Protein AF-A0A2U2BNL2-F1 (afdb_monomer)

Solvent-accessible surface area (backbone atoms only — not comparable to full-atom values): 6202 Å² total; per-residue (Å²): 134,94,71,99,66,96,62,100,62,65,66,68,60,55,50,48,68,34,47,76,76,61,66,66,67,75,82,74,76,85,76,78,82,80,80,70,86,76,77,83,82,82,80,52,93,46,81,90,68,43,73,50,72,49,77,49,78,48,71,48,97,86,71,50,75,48,76,45,81,46,78,44,54,52,53,77,56,78,73,89,70,89,84,77,71,84,128

pLDDT: mean 77.87, std 14.33, range [39.88, 95.38]

Organism: Alcaligenes faecalis (NCBI:txid511)

Nearest PDB structures (foldseek):
  8a5p-assembly1_X  TM=4.298E-01  e=2.830E+00  Thermochaetoides thermophila
  9c3c-assembly1_d  TM=2.986E-01  e=2.830E+00  Oryctolagus cuniculus
  7o1q-assembly1_A  TM=5.020E-01  e=8.405E+00  Staphylococcus aureus
  8yt8-assembly1_D  TM=2.617E-01  e=6.102E+00  Mus musculus
  2baf-assembly1_A  TM=2.409E-01  e=8.405E+00  Bos taurus

Mean predicted aligned error: 14.81 Å

Foldseek 3Di:
DPDPDDDPDDVVVVVCVCPVVPVPDDDDDPDDDDDDDDDDDDQDPDWPPDKDWDWDWDADPVRDIDIDIDIDTSNPPPDPPPPPDDD

Structure (mmCIF, N/CA/C/O backbone):
data_AF-A0A2U2BNL2-F1
#
_entry.id   AF-A0A2U2BNL2-F1
#
loop_
_atom_site.group_PDB
_atom_site.id
_atom_site.type_symbol
_atom_site.label_atom_id
_atom_site.label_alt_id
_atom_site.label_comp_id
_atom_site.label_asym_id
_atom_site.label_entity_id
_atom_site.label_seq_id
_atom_site.pdbx_PDB_ins_code
_atom_site.Cartn_x
_atom_site.Cartn_y
_atom_site.Cartn_z
_atom_site.occupancy
_atom_site.B_iso_or_equiv
_atom_site.auth_seq_id
_atom_site.auth_comp_id
_atom_site.auth_asym_id
_atom_site.auth_atom_id
_atom_site.pdbx_PDB_model_num
ATOM 1 N N . MET A 1 1 ? -9.909 15.493 26.857 1.00 48.75 1 MET A N 1
ATOM 2 C CA . MET A 1 1 ? -11.111 14.698 26.528 1.00 48.75 1 MET A CA 1
ATOM 3 C C . MET A 1 1 ? -12.153 15.631 25.929 1.00 48.75 1 MET A C 1
ATOM 5 O O . MET A 1 1 ? -12.675 16.465 26.650 1.00 48.75 1 MET A O 1
ATOM 9 N N . ARG A 1 2 ? -12.392 15.571 24.612 1.00 52.94 2 ARG A N 1
ATOM 10 C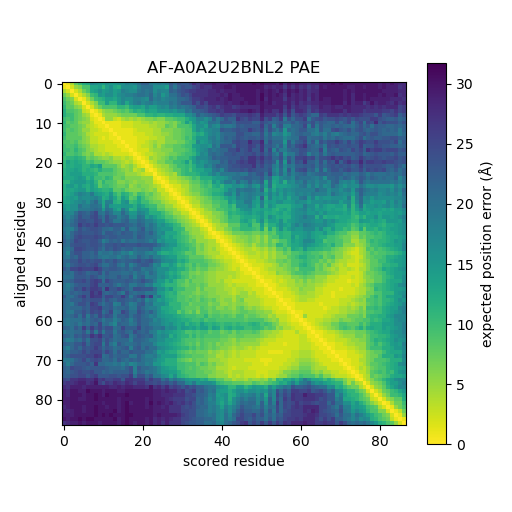 CA . ARG A 1 2 ? -13.483 16.315 23.961 1.00 52.94 2 ARG A CA 1
ATOM 11 C C . ARG A 1 2 ? -14.633 15.341 23.743 1.00 52.94 2 ARG A C 1
ATOM 13 O O . ARG A 1 2 ? -14.701 14.697 22.707 1.00 52.94 2 ARG A O 1
ATOM 20 N N . ASN A 1 3 ? -15.462 15.171 24.765 1.00 52.00 3 ASN A N 1
ATOM 21 C CA . ASN A 1 3 ? -16.733 14.476 24.626 1.00 52.00 3 ASN A CA 1
ATOM 22 C C . ASN A 1 3 ? -17.763 15.226 25.475 1.00 52.00 3 ASN A C 1
ATOM 24 O O . ASN A 1 3 ? -17.695 15.228 26.702 1.00 52.00 3 ASN A O 1
ATOM 28 N N . VAL A 1 4 ? -18.641 15.958 24.791 1.00 56.88 4 VAL A N 1
ATOM 29 C CA . VAL A 1 4 ? -19.658 16.853 25.358 1.00 56.88 4 VAL A CA 1
ATOM 30 C C . VAL A 1 4 ? -20.921 16.030 25.601 1.00 56.88 4 VAL A C 1
ATOM 32 O O . VAL A 1 4 ? -21.918 16.167 24.900 1.00 56.88 4 VAL A O 1
ATOM 35 N N . ARG A 1 5 ? -20.858 15.088 26.545 1.00 61.28 5 ARG A N 1
ATOM 36 C CA . ARG A 1 5 ? -22.044 14.386 27.053 1.00 61.28 5 ARG A CA 1
ATOM 37 C C . ARG A 1 5 ? -21.944 14.286 28.571 1.00 61.28 5 ARG A C 1
ATOM 39 O O . ARG A 1 5 ? -21.018 13.680 29.103 1.00 61.28 5 ARG A O 1
ATOM 46 N N . SER A 1 6 ? -22.882 14.949 29.245 1.00 59.53 6 SER A N 1
ATOM 47 C CA . SER A 1 6 ? -23.054 14.937 30.697 1.00 59.53 6 SER A CA 1
ATOM 48 C C . SER A 1 6 ? -23.565 13.563 31.126 1.00 59.53 6 SER A C 1
ATOM 50 O O . SER A 1 6 ? -24.752 13.263 31.027 1.00 59.53 6 SER A O 1
ATOM 52 N N . PHE A 1 7 ? -22.653 12.695 31.544 1.00 65.44 7 PHE A N 1
ATOM 53 C CA . PHE A 1 7 ? -22.996 11.434 32.185 1.00 65.44 7 PHE A CA 1
ATOM 54 C C . PHE A 1 7 ? -22.964 11.647 33.705 1.00 65.44 7 PHE A C 1
ATOM 56 O O . PHE A 1 7 ? -22.010 12.230 34.211 1.00 65.44 7 PHE A O 1
ATOM 63 N N . GLY A 1 8 ? -23.957 11.139 34.449 1.00 74.81 8 GLY A N 1
ATOM 64 C CA . GLY A 1 8 ? -24.032 11.237 35.924 1.00 74.81 8 GLY A CA 1
ATOM 65 C C . GLY A 1 8 ? -22.950 10.459 36.693 1.00 74.81 8 GLY A C 1
ATOM 66 O O . GLY A 1 8 ? -23.045 10.265 37.900 1.00 74.81 8 GLY A O 1
ATOM 67 N N . TRP A 1 9 ? -21.921 9.984 35.995 1.00 73.00 9 TRP A N 1
ATOM 68 C CA . TRP A 1 9 ? -20.842 9.170 36.530 1.00 73.00 9 TRP A CA 1
ATOM 69 C C . TRP A 1 9 ? -19.622 10.049 36.823 1.00 73.00 9 TRP A C 1
ATOM 71 O O . TRP A 1 9 ? -19.283 10.954 36.061 1.00 73.00 9 TRP A O 1
ATOM 81 N N . ASN A 1 10 ? -18.907 9.761 37.913 1.00 82.75 10 ASN A N 1
ATOM 82 C CA . ASN A 1 10 ? -17.700 10.502 38.271 1.00 82.75 10 ASN A CA 1
ATOM 83 C C . ASN A 1 10 ? -16.555 10.211 37.279 1.00 82.75 10 ASN A C 1
ATOM 85 O O . ASN A 1 10 ? -15.932 9.147 37.316 1.00 82.75 10 ASN A O 1
ATOM 89 N N . HIS A 1 11 ? -16.230 11.192 36.437 1.00 77.81 11 HIS A N 1
ATOM 90 C CA . HIS A 1 11 ? -15.159 11.116 35.439 1.00 77.81 11 HIS A CA 1
ATOM 91 C C . HIS A 1 11 ? -13.770 10.799 36.032 1.00 77.81 11 HIS A C 1
ATOM 93 O O . HIS A 1 11 ? -12.940 10.205 35.345 1.00 77.81 11 HIS A O 1
ATOM 99 N N . LYS A 1 12 ? -13.509 11.122 37.311 1.00 83.12 12 LYS A N 1
ATOM 100 C CA . LYS A 1 12 ? -12.245 10.774 37.990 1.00 83.12 12 LYS A CA 1
ATOM 101 C C . LYS A 1 12 ? -12.124 9.274 38.259 1.00 83.12 12 LYS A C 1
ATOM 103 O O . LYS A 1 12 ? -11.029 8.727 38.157 1.00 83.12 12 LYS A O 1
ATOM 108 N N . ARG A 1 13 ? -13.236 8.604 38.589 1.00 84.12 13 ARG A N 1
ATOM 109 C CA . ARG A 1 13 ? -13.271 7.146 38.800 1.00 84.12 13 ARG A CA 1
ATOM 110 C C . ARG A 1 13 ? -12.986 6.416 37.492 1.00 84.12 13 ARG A C 1
ATOM 112 O O . ARG A 1 13 ? -12.178 5.499 37.473 1.00 84.12 13 ARG A O 1
ATOM 119 N N . LEU A 1 14 ? -13.596 6.884 36.403 1.00 82.44 14 LEU A N 1
ATOM 120 C CA . LEU A 1 14 ? -13.360 6.352 35.066 1.00 82.44 14 LEU A CA 1
ATOM 121 C C . LEU A 1 14 ? -11.882 6.498 34.660 1.00 82.44 14 LEU A C 1
ATOM 123 O O . LEU A 1 14 ? -11.283 5.532 34.209 1.00 82.44 14 LEU A O 1
ATOM 127 N N . TYR A 1 15 ? -11.273 7.669 34.888 1.00 81.69 15 TYR A N 1
ATOM 128 C CA . TYR A 1 15 ? -9.849 7.895 34.610 1.00 81.69 15 TYR A CA 1
ATOM 129 C C . TYR A 1 15 ? -8.929 6.913 35.356 1.00 81.69 15 TYR A C 1
ATOM 131 O O . TYR A 1 15 ? -8.028 6.354 34.742 1.00 81.69 15 TYR A O 1
ATOM 139 N N . ARG A 1 16 ? -9.181 6.647 36.648 1.00 82.56 16 ARG A N 1
ATOM 140 C CA . ARG A 1 16 ? -8.390 5.680 37.436 1.00 82.56 16 ARG A CA 1
ATOM 141 C C . ARG A 1 16 ? -8.468 4.261 36.868 1.00 82.56 16 ARG A C 1
ATOM 143 O O . ARG A 1 16 ? -7.428 3.647 36.679 1.00 82.56 16 ARG A O 1
ATOM 150 N N . ILE A 1 17 ? -9.667 3.809 36.490 1.00 85.06 17 ILE A N 1
ATOM 151 C CA . ILE A 1 17 ? -9.887 2.489 35.871 1.00 85.06 17 ILE A CA 1
ATOM 152 C C . ILE A 1 17 ? -9.132 2.351 34.539 1.00 85.06 17 ILE A C 1
ATOM 154 O O . ILE A 1 17 ? -8.670 1.265 34.215 1.00 85.06 17 ILE A O 1
ATOM 158 N N . TYR A 1 18 ? -8.985 3.432 33.764 1.00 79.88 18 TYR A N 1
ATOM 159 C CA . TYR A 1 18 ? -8.197 3.407 32.526 1.00 79.88 18 TYR A CA 1
ATOM 160 C C . TYR A 1 18 ? -6.681 3.510 32.760 1.00 79.88 18 TYR A C 1
ATOM 162 O O . TYR A 1 18 ? -5.921 3.055 31.909 1.00 79.88 18 TYR A O 1
ATOM 170 N N . CYS A 1 19 ? -6.233 4.104 33.870 1.00 79.69 19 CYS A N 1
ATOM 171 C CA . CYS A 1 19 ? -4.810 4.274 34.183 1.00 79.69 19 CYS A CA 1
ATOM 172 C C . CYS A 1 19 ? -4.183 3.083 34.913 1.00 79.69 19 CYS A C 1
ATOM 174 O O . CYS A 1 19 ? -3.025 2.783 34.652 1.00 79.69 19 CYS A O 1
ATOM 176 N N . GLU A 1 20 ? -4.918 2.415 35.807 1.00 76.31 20 GLU A N 1
ATOM 177 C CA . GLU A 1 20 ? -4.435 1.234 36.545 1.00 76.31 20 GLU A CA 1
ATOM 178 C C . GLU A 1 20 ? -3.898 0.112 35.627 1.00 76.31 20 GLU A C 1
ATOM 180 O O . GLU A 1 20 ? -2.825 -0.410 35.915 1.00 76.31 20 GLU A O 1
ATOM 185 N N . PRO A 1 21 ? -4.560 -0.231 34.504 1.00 82.00 21 PRO A N 1
ATOM 186 C CA . PRO A 1 21 ? -4.057 -1.202 33.529 1.00 82.00 21 PRO A CA 1
ATOM 187 C C . PRO A 1 21 ? -3.247 -0.575 32.373 1.00 82.00 21 PRO A C 1
ATOM 189 O O . PRO A 1 21 ? -3.115 -1.205 31.327 1.00 82.00 21 PRO A O 1
ATOM 192 N N . GLU A 1 22 ? -2.774 0.674 32.496 1.00 76.25 22 GLU A N 1
ATOM 193 C CA . GLU A 1 22 ? -2.055 1.421 31.437 1.00 76.25 22 GLU A CA 1
ATOM 194 C C . GLU A 1 22 ? -2.815 1.551 30.093 1.00 76.25 22 GLU A C 1
ATOM 196 O O . GLU A 1 22 ? -2.245 1.845 29.039 1.00 76.25 22 GLU A O 1
ATOM 201 N N . LEU A 1 23 ? -4.144 1.398 30.114 1.00 73.75 23 LEU A N 1
ATOM 202 C CA . LEU A 1 23 ? -5.011 1.510 28.932 1.00 73.75 23 LEU A CA 1
ATOM 203 C C . LEU A 1 23 ? -5.206 2.960 28.460 1.00 73.75 23 LEU A C 1
ATOM 205 O O . LEU A 1 23 ? -5.839 3.215 27.433 1.00 73.75 23 LEU A O 1
ATOM 209 N N . ASN A 1 24 ? -4.632 3.934 29.162 1.00 75.50 24 ASN A N 1
ATOM 210 C CA . ASN A 1 24 ? -4.559 5.342 28.779 1.00 75.50 24 ASN A CA 1
ATOM 211 C C . ASN A 1 24 ? -3.495 5.605 27.696 1.00 75.50 24 ASN A C 1
ATOM 213 O O . ASN A 1 24 ? -2.736 6.579 27.767 1.00 75.50 24 ASN A O 1
ATOM 217 N N . LEU A 1 25 ? -3.454 4.750 26.672 1.00 78.25 25 LEU A N 1
ATOM 218 C CA . LEU A 1 25 ? -2.512 4.862 25.569 1.00 78.25 25 LEU A CA 1
ATOM 219 C C . LEU A 1 25 ? -2.709 6.194 24.841 1.00 78.25 25 LEU A C 1
ATOM 221 O O . LEU A 1 25 ? -3.785 6.527 24.337 1.00 78.25 25 LEU A O 1
ATOM 225 N N . ARG A 1 26 ? -1.634 6.977 24.759 1.00 80.00 26 ARG A N 1
ATOM 226 C CA . ARG A 1 26 ? -1.634 8.210 23.979 1.00 80.00 26 ARG A CA 1
ATOM 227 C C . ARG A 1 26 ? -1.647 7.847 22.498 1.00 80.00 26 ARG A C 1
ATOM 229 O O . ARG A 1 26 ? -0.720 7.204 22.011 1.00 80.00 26 ARG A O 1
ATOM 236 N N . ILE A 1 27 ? -2.668 8.307 21.772 1.00 81.81 27 ILE A N 1
ATOM 237 C CA . ILE A 1 27 ? -2.716 8.178 20.312 1.00 81.81 27 ILE A CA 1
ATOM 238 C C . ILE A 1 27 ? -1.448 8.822 19.747 1.00 81.81 27 ILE A C 1
ATOM 240 O O . ILE A 1 27 ? -1.235 10.034 19.885 1.00 81.81 27 ILE A O 1
ATOM 244 N N . LYS A 1 28 ? -0.586 8.007 19.134 1.00 83.25 28 LYS A N 1
ATOM 245 C CA . LYS A 1 28 ? 0.602 8.509 18.446 1.00 83.25 28 LYS A CA 1
ATOM 246 C C . LYS A 1 28 ? 0.135 9.381 17.286 1.00 83.25 28 LYS A C 1
ATOM 248 O O . LYS A 1 28 ? -0.705 8.976 16.483 1.00 83.25 28 LYS A O 1
ATOM 253 N N . ARG A 1 29 ? 0.665 10.603 17.203 1.00 82.62 29 ARG A N 1
ATOM 254 C CA . ARG A 1 29 ? 0.394 11.482 16.064 1.00 82.62 29 ARG A CA 1
ATOM 255 C C . ARG A 1 29 ? 0.899 10.779 14.806 1.00 82.62 29 ARG A C 1
ATOM 257 O O . ARG A 1 29 ? 2.022 10.285 14.805 1.00 82.62 29 ARG A O 1
ATOM 264 N N . ARG A 1 30 ? 0.081 10.745 13.751 1.00 83.12 30 ARG A N 1
ATOM 265 C CA . ARG A 1 30 ? 0.497 10.225 12.443 1.00 83.12 30 ARG A CA 1
ATOM 266 C C . ARG A 1 30 ? 1.739 10.999 11.995 1.00 83.12 30 ARG A C 1
ATOM 268 O O . ARG A 1 30 ? 1.652 12.199 11.731 1.00 83.12 30 ARG A O 1
ATOM 275 N N . ILE A 1 31 ? 2.887 10.329 11.980 1.00 83.81 31 ILE A N 1
ATOM 276 C CA . ILE A 1 31 ? 4.137 10.889 11.467 1.00 83.81 31 ILE A CA 1
ATOM 277 C C . ILE A 1 31 ? 4.014 10.875 9.943 1.00 83.81 31 ILE A C 1
ATOM 279 O O . ILE A 1 31 ? 3.605 9.871 9.360 1.00 83.81 31 ILE A O 1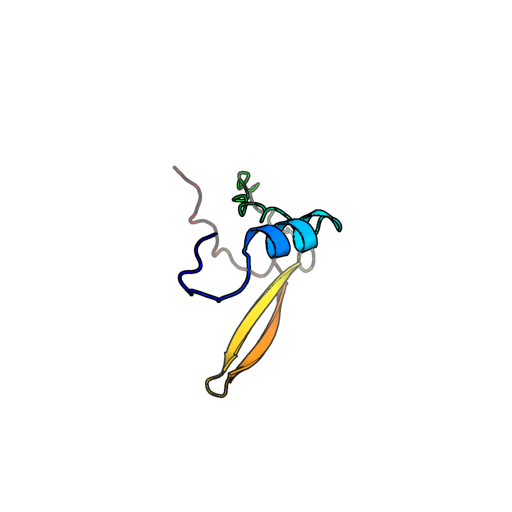
ATOM 283 N N . ARG A 1 32 ? 4.294 12.009 9.296 1.00 83.25 32 ARG A N 1
ATOM 284 C CA . ARG A 1 32 ? 4.422 12.039 7.837 1.00 83.25 32 ARG A CA 1
ATOM 285 C C . ARG A 1 32 ? 5.730 11.340 7.486 1.00 83.25 32 ARG A C 1
ATOM 287 O O . ARG A 1 32 ? 6.765 11.710 8.031 1.00 83.25 32 ARG A O 1
ATOM 294 N N . LEU A 1 33 ? 5.671 10.340 6.610 1.00 83.50 33 LEU A N 1
ATOM 295 C CA . LEU A 1 33 ? 6.879 9.756 6.037 1.00 83.50 33 LEU A CA 1
ATOM 296 C C . LEU A 1 33 ? 7.614 10.865 5.277 1.00 83.50 33 LEU A C 1
ATOM 298 O O . LEU A 1 33 ? 7.010 11.553 4.452 1.00 83.50 33 LEU A O 1
ATOM 302 N N . VAL A 1 34 ? 8.884 11.080 5.613 1.00 83.25 34 VAL A N 1
ATOM 303 C CA . VAL A 1 34 ? 9.767 11.947 4.832 1.00 83.25 34 VAL A CA 1
ATOM 304 C C . VAL A 1 34 ? 10.157 11.143 3.601 1.00 83.25 34 VAL A C 1
ATOM 306 O O . VAL A 1 34 ? 10.799 10.103 3.726 1.00 83.25 34 VAL A O 1
ATOM 309 N N . TYR A 1 35 ? 9.716 11.589 2.428 1.00 79.00 35 TYR A N 1
ATOM 310 C CA . TYR A 1 35 ? 10.128 10.978 1.172 1.00 79.00 35 TYR A CA 1
ATOM 31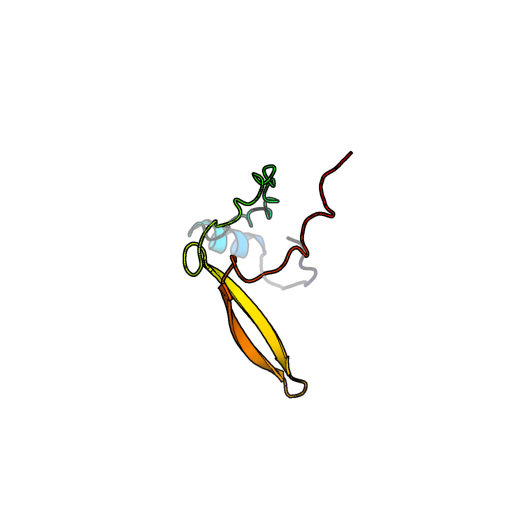1 C C . TYR A 1 35 ? 11.594 11.324 0.922 1.00 79.00 35 TYR A C 1
ATOM 313 O O . TYR A 1 35 ? 11.947 12.500 0.846 1.00 79.00 35 TYR A O 1
ATOM 321 N N . GLN A 1 36 ? 12.439 10.300 0.821 1.00 80.62 36 GLN A N 1
ATOM 322 C CA . GLN A 1 36 ? 13.770 10.455 0.242 1.00 80.62 36 GLN A CA 1
ATOM 323 C C . GLN A 1 36 ? 13.623 10.657 -1.268 1.00 80.62 36 GLN A C 1
ATOM 325 O O . GLN A 1 36 ? 12.654 10.182 -1.868 1.00 80.62 36 GLN A O 1
ATOM 330 N N . VAL A 1 37 ? 14.568 11.374 -1.877 1.00 79.69 37 VAL A N 1
ATOM 331 C CA . VAL A 1 37 ? 14.622 11.493 -3.338 1.00 79.69 37 VAL A CA 1
ATOM 332 C C . VAL A 1 37 ? 14.808 10.087 -3.907 1.00 79.69 37 VAL A C 1
ATOM 334 O O . VAL A 1 37 ? 15.748 9.393 -3.530 1.00 79.69 37 VAL A O 1
ATOM 337 N N . SER A 1 38 ? 13.880 9.650 -4.762 1.00 76.12 38 SER A N 1
ATOM 338 C CA . SER A 1 38 ? 13.994 8.362 -5.448 1.00 76.12 38 SER A CA 1
ATOM 339 C C . SER A 1 38 ? 15.210 8.391 -6.362 1.00 76.12 38 SER A C 1
ATOM 341 O O . SER A 1 38 ? 15.378 9.340 -7.129 1.00 76.12 38 SER A O 1
ATOM 343 N N . GLU A 1 39 ? 16.019 7.336 -6.325 1.00 79.25 39 GLU A N 1
ATOM 344 C CA . GLU A 1 39 ? 17.030 7.117 -7.354 1.00 79.25 39 GLU A CA 1
ATOM 345 C C . GLU A 1 39 ? 16.356 6.945 -8.727 1.00 79.25 39 GLU A C 1
ATOM 347 O O . GLU A 1 39 ? 15.198 6.500 -8.799 1.00 79.25 39 GLU A O 1
ATOM 352 N N . PRO A 1 40 ? 17.036 7.343 -9.818 1.00 77.19 40 PRO A N 1
ATOM 353 C CA . PRO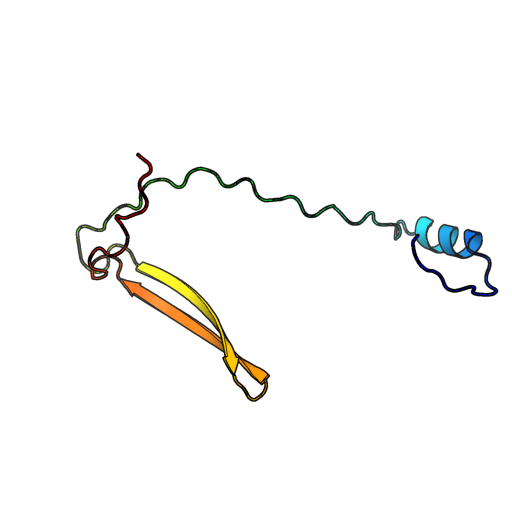 A 1 40 ? 16.520 7.146 -11.165 1.00 77.19 40 PRO A CA 1
ATOM 354 C C . PRO A 1 40 ? 16.299 5.654 -11.440 1.00 77.19 40 PRO A C 1
ATOM 356 O O . PRO A 1 40 ? 17.127 4.817 -11.091 1.00 77.19 40 PRO A O 1
ATOM 359 N N . LEU A 1 41 ? 15.176 5.324 -12.083 1.00 76.25 41 LEU A N 1
ATOM 360 C CA . LEU A 1 41 ? 14.835 3.946 -12.437 1.00 76.25 41 LEU A CA 1
ATOM 361 C C . LEU A 1 41 ? 15.837 3.389 -13.459 1.00 76.25 41 LEU A C 1
ATOM 363 O O . LEU A 1 41 ? 16.044 3.979 -14.522 1.00 76.25 41 LEU A O 1
ATOM 367 N N . THR A 1 42 ? 16.431 2.235 -13.151 1.00 76.56 42 THR A N 1
ATOM 368 C CA . THR A 1 42 ? 17.296 1.498 -14.079 1.00 76.56 42 THR A CA 1
ATOM 369 C C . THR A 1 42 ? 16.450 0.855 -15.173 1.00 76.56 42 THR A C 1
ATOM 371 O O . THR A 1 42 ? 15.523 0.104 -14.883 1.00 76.56 42 THR A O 1
ATOM 374 N N . ILE A 1 43 ? 16.784 1.127 -16.435 1.00 79.44 43 ILE A N 1
ATOM 375 C CA . ILE A 1 43 ? 16.108 0.530 -17.590 1.00 79.44 43 ILE A CA 1
ATOM 376 C C . ILE A 1 43 ? 16.734 -0.851 -17.859 1.00 79.44 43 ILE A C 1
ATOM 378 O O . ILE A 1 43 ? 17.959 -0.927 -18.001 1.00 79.44 43 ILE A O 1
ATOM 382 N N . PRO A 1 44 ? 15.947 -1.940 -17.925 1.00 85.62 44 PRO A N 1
ATOM 383 C CA . PRO A 1 44 ? 16.464 -3.261 -18.277 1.00 85.62 44 PRO A CA 1
ATOM 384 C C . PRO A 1 44 ? 16.969 -3.296 -19.728 1.00 85.62 44 PRO A C 1
ATOM 386 O O . PRO A 1 44 ? 16.415 -2.642 -20.609 1.00 85.62 44 PRO A O 1
ATOM 389 N N . SER A 1 45 ? 18.018 -4.076 -19.990 1.00 86.06 45 SER A N 1
ATOM 390 C CA . SER A 1 45 ? 18.633 -4.222 -21.317 1.00 86.06 45 SER A CA 1
ATOM 391 C C . SER A 1 45 ? 18.101 -5.422 -22.104 1.00 86.06 45 SER A C 1
ATOM 393 O O . SER A 1 45 ? 18.266 -5.469 -23.323 1.00 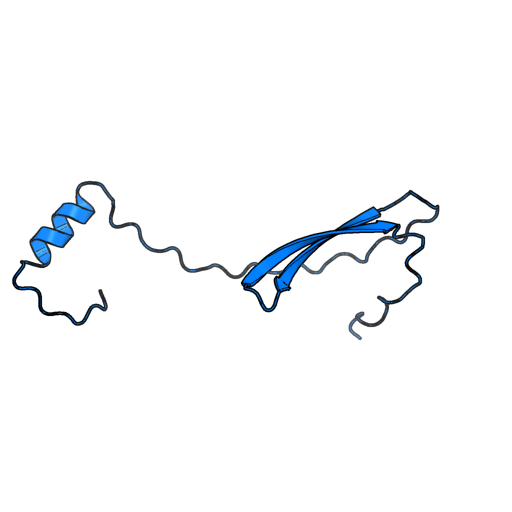86.06 45 SER A O 1
ATOM 395 N N . HIS A 1 46 ? 17.466 -6.384 -21.429 1.00 86.69 46 HIS A N 1
ATOM 396 C CA . HIS A 1 46 ? 16.874 -7.572 -22.040 1.00 86.69 46 HIS A CA 1
AT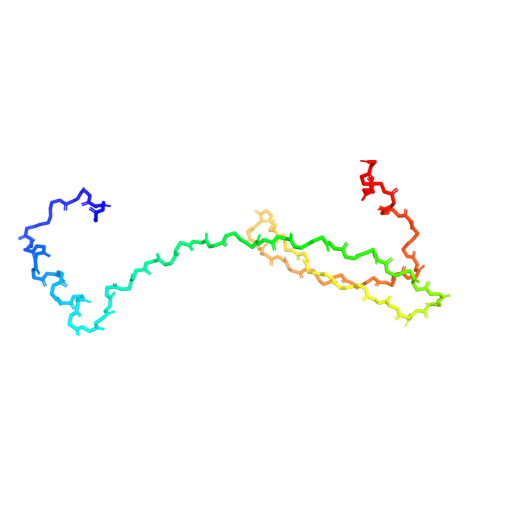OM 397 C C . HIS A 1 46 ? 15.458 -7.839 -21.518 1.00 86.69 46 HIS A C 1
ATOM 399 O O . HIS A 1 46 ? 15.103 -7.464 -20.400 1.00 86.69 46 HIS A O 1
ATOM 405 N N . ILE A 1 47 ? 14.671 -8.545 -22.333 1.00 85.38 47 ILE A N 1
ATOM 406 C CA . ILE A 1 47 ? 13.350 -9.070 -21.964 1.00 85.38 47 ILE A CA 1
ATOM 407 C C . ILE A 1 47 ? 13.483 -9.925 -20.694 1.00 85.38 47 ILE A C 1
ATOM 409 O O . ILE A 1 47 ? 14.461 -10.662 -20.543 1.00 85.38 47 ILE A O 1
ATOM 413 N N . ASN A 1 48 ? 12.489 -9.865 -19.804 1.00 86.38 48 ASN A N 1
ATOM 414 C CA . ASN A 1 48 ? 12.444 -10.628 -18.548 1.00 86.38 48 ASN A CA 1
ATOM 415 C C . ASN A 1 48 ? 13.550 -10.322 -17.523 1.00 86.38 48 ASN A C 1
ATOM 417 O O . ASN A 1 48 ? 13.801 -11.130 -16.629 1.00 86.38 48 ASN A O 1
ATOM 421 N N . GLN A 1 49 ? 14.211 -9.170 -17.618 1.00 87.44 49 GLN A N 1
ATOM 422 C CA . GLN A 1 49 ? 15.236 -8.777 -16.648 1.00 87.44 49 GLN A CA 1
ATOM 423 C C . GLN A 1 49 ? 14.656 -8.071 -15.413 1.00 87.44 49 GLN A C 1
ATOM 425 O O . GLN A 1 49 ? 15.209 -8.198 -14.321 1.00 87.44 49 GLN A O 1
ATOM 430 N N . ALA A 1 50 ? 13.564 -7.322 -15.576 1.00 86.12 50 ALA A N 1
ATOM 431 C CA . ALA A 1 50 ? 12.923 -6.573 -14.501 1.00 86.12 50 ALA A CA 1
ATOM 432 C C . ALA A 1 50 ? 11.409 -6.538 -14.710 1.00 86.12 50 ALA A C 1
ATOM 434 O O . ALA A 1 50 ? 10.943 -6.217 -15.802 1.00 86.12 50 ALA A O 1
ATOM 435 N N . TRP A 1 51 ? 10.658 -6.887 -13.664 1.00 87.81 51 TRP A N 1
ATOM 436 C CA . TRP A 1 51 ? 9.200 -6.879 -13.671 1.00 87.81 51 TRP A CA 1
ATOM 437 C C . TRP A 1 51 ? 8.677 -5.984 -12.555 1.00 87.81 51 TRP A C 1
ATOM 439 O O . TRP A 1 51 ? 9.021 -6.166 -11.382 1.00 87.81 51 TRP A O 1
ATOM 449 N N . SER A 1 52 ? 7.765 -5.090 -12.909 1.00 85.62 52 SER A N 1
ATOM 450 C CA . SER A 1 52 ? 7.018 -4.293 -11.949 1.00 85.62 52 SER A CA 1
ATOM 451 C C . SER A 1 52 ? 5.690 -4.962 -11.632 1.00 85.62 52 SER A C 1
ATOM 453 O O . SER A 1 52 ? 4.939 -5.375 -12.518 1.00 85.62 52 SER A O 1
ATOM 455 N N . THR A 1 53 ? 5.367 -5.032 -10.342 1.00 91.44 53 THR A N 1
ATOM 456 C CA . THR A 1 53 ? 4.055 -5.493 -9.883 1.00 91.44 53 THR A CA 1
ATOM 457 C C . THR A 1 53 ? 3.367 -4.404 -9.082 1.00 91.44 53 THR A C 1
ATOM 459 O O . THR A 1 53 ? 3.991 -3.717 -8.271 1.00 91.44 53 THR A O 1
ATOM 462 N N . ASN A 1 54 ? 2.071 -4.213 -9.317 1.00 90.44 54 ASN A N 1
ATOM 463 C CA . ASN A 1 54 ? 1.264 -3.316 -8.502 1.00 90.44 54 ASN A CA 1
ATOM 464 C C . ASN A 1 54 ? -0.110 -3.924 -8.209 1.00 90.44 54 ASN A C 1
ATOM 466 O O . ASN A 1 54 ? -0.597 -4.795 -8.929 1.00 90.44 54 ASN A O 1
ATOM 470 N N . PHE A 1 55 ? -0.718 -3.467 -7.118 1.00 92.50 55 PHE A N 1
ATOM 471 C CA . PHE A 1 55 ? -2.088 -3.810 -6.771 1.00 92.50 55 PHE A CA 1
ATOM 472 C C . PHE A 1 55 ? -2.961 -2.577 -6.942 1.00 92.50 55 PHE A C 1
ATOM 474 O O . PHE A 1 55 ? -2.714 -1.544 -6.319 1.00 92.50 55 PHE A O 1
ATOM 481 N N . MET A 1 56 ? -4.008 -2.702 -7.746 1.00 91.69 56 MET A N 1
ATOM 482 C CA . MET A 1 56 ? -5.071 -1.709 -7.822 1.00 91.69 56 MET A CA 1
ATOM 483 C C . MET A 1 56 ? -6.263 -2.184 -7.001 1.00 91.69 56 MET A C 1
ATOM 485 O O . MET A 1 56 ? -6.597 -3.368 -7.007 1.00 91.69 56 MET A O 1
ATOM 489 N N . HIS A 1 57 ? -6.889 -1.266 -6.273 1.00 93.75 57 HIS A N 1
ATOM 490 C CA . HIS A 1 57 ? -8.118 -1.521 -5.534 1.00 93.75 57 HIS A CA 1
ATOM 491 C C . HIS A 1 57 ? -9.209 -0.610 -6.077 1.00 93.75 57 HIS A C 1
ATOM 493 O O . HIS A 1 57 ? -9.021 0.606 -6.092 1.00 93.75 57 HIS A O 1
ATOM 499 N N . ASP A 1 58 ? -10.343 -1.188 -6.455 1.00 92.88 58 ASP A N 1
ATOM 500 C CA . ASP A 1 58 ? -11.495 -0.439 -6.948 1.00 92.88 58 ASP A CA 1
ATOM 501 C C . ASP A 1 58 ? -12.794 -0.960 -6.323 1.00 92.88 58 ASP A C 1
ATOM 503 O O . ASP A 1 58 ? -12.865 -2.108 -5.867 1.00 92.88 58 ASP A O 1
ATOM 507 N N . GLN A 1 59 ? -13.809 -0.104 -6.261 1.00 95.19 59 GLN A N 1
ATOM 508 C CA . GLN A 1 59 ? -15.122 -0.442 -5.727 1.00 95.19 59 GLN A CA 1
ATOM 509 C C . GLN A 1 59 ? -16.178 -0.296 -6.820 1.00 95.19 59 GLN A C 1
ATOM 511 O O . GLN A 1 59 ? -16.395 0.782 -7.368 1.00 95.19 59 GLN A O 1
ATOM 516 N N . LEU A 1 60 ? -16.856 -1.403 -7.113 1.00 91.81 60 LEU A N 1
ATOM 517 C CA . LEU A 1 60 ? -17.941 -1.453 -8.084 1.00 91.81 60 LEU A CA 1
ATOM 518 C C . LEU A 1 60 ? -19.180 -0.721 -7.545 1.00 91.81 60 LEU A C 1
ATOM 520 O O . LEU A 1 60 ? -19.357 -0.561 -6.335 1.00 91.81 60 LEU A O 1
ATOM 524 N N . ALA A 1 61 ? -20.078 -0.317 -8.447 1.00 93.00 61 ALA A N 1
ATOM 525 C CA . ALA A 1 61 ? -21.314 0.390 -8.094 1.00 93.00 61 ALA A CA 1
ATOM 526 C C . ALA A 1 61 ? -22.229 -0.403 -7.134 1.00 93.00 61 ALA A C 1
ATOM 528 O O . ALA A 1 61 ? -23.043 0.183 -6.427 1.00 93.00 61 ALA A O 1
ATOM 529 N N . ASP A 1 62 ? -22.070 -1.726 -7.075 1.00 95.38 62 ASP A N 1
ATOM 530 C CA . ASP A 1 62 ? -22.768 -2.632 -6.156 1.00 95.38 62 ASP A CA 1
ATOM 531 C C . ASP A 1 62 ? -22.030 -2.850 -4.817 1.00 95.38 62 ASP A C 1
ATOM 533 O O . ASP A 1 62 ? -22.309 -3.804 -4.091 1.00 95.38 62 ASP A O 1
ATOM 537 N N . ALA A 1 63 ? -21.086 -1.964 -4.487 1.00 91.75 63 ALA A N 1
ATOM 538 C CA . ALA A 1 63 ? -20.261 -1.956 -3.281 1.00 91.75 63 ALA A CA 1
ATOM 539 C C . ALA A 1 63 ? -19.261 -3.118 -3.134 1.00 91.75 63 ALA A C 1
ATOM 541 O O . ALA A 1 63 ? -18.529 -3.150 -2.136 1.00 91.75 63 ALA A O 1
ATOM 542 N N . ARG A 1 64 ? -19.146 -4.028 -4.112 1.00 94.31 64 ARG A N 1
ATOM 543 C CA . ARG A 1 64 ? -18.098 -5.059 -4.104 1.00 94.31 64 ARG A CA 1
ATOM 544 C C . ARG A 1 64 ? -16.728 -4.428 -4.347 1.00 94.31 64 ARG A C 1
ATOM 546 O O . ARG A 1 64 ? -16.550 -3.632 -5.265 1.00 94.31 64 ARG A O 1
ATOM 553 N N . SER A 1 65 ? -15.744 -4.812 -3.538 1.00 93.69 65 SER A N 1
ATOM 554 C CA . SER A 1 65 ? -14.349 -4.410 -3.720 1.00 93.69 65 SER A CA 1
ATOM 555 C C . SER A 1 65 ? -13.607 -5.419 -4.588 1.00 93.69 65 SER A C 1
ATOM 557 O O . SER A 1 65 ? -13.609 -6.613 -4.272 1.00 93.69 65 SER A O 1
ATOM 559 N N . ILE A 1 66 ? -12.913 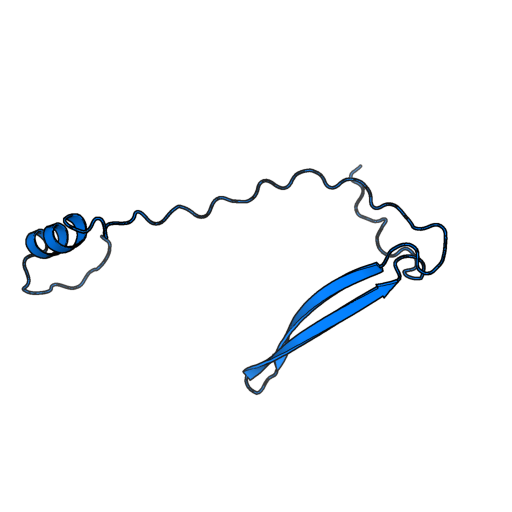-4.943 -5.614 1.00 93.44 66 ILE A N 1
ATOM 560 C CA . ILE A 1 66 ? -11.994 -5.750 -6.416 1.00 93.44 66 ILE A CA 1
ATOM 561 C C . ILE A 1 66 ? -10.553 -5.330 -6.142 1.00 93.44 66 ILE A C 1
ATOM 563 O O . ILE A 1 66 ? -10.249 -4.154 -5.937 1.00 93.44 66 ILE A O 1
ATOM 567 N N . ARG A 1 67 ? -9.654 -6.315 -6.132 1.00 93.69 67 ARG A N 1
ATOM 568 C CA . ARG A 1 67 ? -8.210 -6.088 -6.141 1.00 93.69 67 ARG A CA 1
ATOM 569 C C . ARG A 1 67 ? -7.631 -6.745 -7.376 1.00 93.69 67 ARG A C 1
ATOM 571 O O . ARG A 1 67 ? -7.848 -7.934 -7.591 1.00 93.69 67 ARG A O 1
ATOM 578 N N . ILE A 1 68 ? -6.910 -5.966 -8.165 1.00 93.88 68 ILE A N 1
ATOM 579 C CA . ILE A 1 68 ? -6.296 -6.408 -9.412 1.00 93.88 68 ILE A CA 1
ATOM 580 C C . ILE A 1 68 ? -4.787 -6.430 -9.192 1.00 93.88 68 ILE A C 1
ATOM 582 O O . ILE A 1 68 ? -4.216 -5.428 -8.759 1.00 93.88 68 ILE A O 1
ATOM 586 N N . LEU A 1 69 ? -4.161 -7.576 -9.459 1.00 94.25 69 LEU A N 1
ATOM 587 C CA . LEU A 1 69 ? -2.710 -7.697 -9.550 1.00 94.25 69 LEU A CA 1
ATOM 588 C C . LEU A 1 69 ? -2.298 -7.381 -10.986 1.00 94.25 69 LEU A C 1
ATOM 590 O O . LEU A 1 69 ? -2.652 -8.120 -11.903 1.00 94.25 69 LEU A O 1
ATOM 594 N N . ASN A 1 70 ? -1.527 -6.316 -11.162 1.00 89.44 70 ASN A N 1
ATOM 595 C CA . ASN A 1 70 ? -0.910 -5.987 -12.437 1.00 89.44 70 ASN A CA 1
ATOM 596 C C . ASN A 1 70 ? 0.548 -6.444 -12.407 1.00 89.44 70 ASN A C 1
ATOM 598 O O . ASN A 1 70 ? 1.283 -6.088 -11.484 1.00 89.44 70 ASN A O 1
ATOM 602 N N . VAL A 1 71 ? 0.958 -7.205 -13.419 1.00 89.88 71 VAL A N 1
ATOM 603 C CA . VAL A 1 71 ? 2.345 -7.634 -13.641 1.00 89.88 71 VAL A CA 1
ATOM 604 C C . VAL A 1 71 ? 2.773 -7.099 -15.000 1.00 89.88 71 VAL A C 1
ATOM 606 O O . VAL A 1 71 ? 2.099 -7.359 -15.996 1.00 89.88 71 VAL A O 1
ATOM 609 N N . ILE A 1 72 ? 3.848 -6.315 -15.031 1.00 86.00 72 ILE A N 1
ATOM 610 C CA . ILE A 1 72 ? 4.342 -5.630 -16.229 1.00 86.00 72 ILE A CA 1
ATOM 611 C C . ILE A 1 72 ? 5.824 -5.961 -16.404 1.00 86.00 72 ILE A C 1
ATOM 613 O O . ILE A 1 72 ? 6.583 -5.925 -15.439 1.00 86.00 72 ILE A O 1
ATOM 617 N N . ASP A 1 73 ? 6.225 -6.272 -17.638 1.00 87.38 73 ASP A N 1
ATOM 618 C CA . ASP A 1 73 ? 7.636 -6.361 -18.017 1.00 87.38 73 ASP A CA 1
ATOM 619 C C . ASP A 1 73 ? 8.168 -4.958 -18.325 1.00 87.38 73 ASP A C 1
ATOM 621 O O . ASP A 1 73 ? 7.709 -4.302 -19.268 1.00 87.38 73 ASP A O 1
ATOM 625 N N . ASP A 1 74 ? 9.137 -4.507 -17.530 1.00 84.25 74 ASP A N 1
ATOM 626 C CA . ASP A 1 74 ? 9.681 -3.151 -17.604 1.00 84.25 74 ASP A CA 1
ATOM 627 C C . ASP A 1 74 ? 10.465 -2.916 -18.904 1.00 84.25 74 ASP A C 1
ATOM 629 O O . ASP A 1 74 ? 10.629 -1.770 -19.322 1.00 84.25 74 ASP A O 1
ATOM 633 N N . PHE A 1 75 ? 10.905 -3.984 -19.582 1.00 80.06 75 PHE A N 1
ATOM 634 C CA . PHE A 1 75 ? 11.569 -3.889 -20.886 1.00 80.06 75 PHE A CA 1
ATOM 635 C C . PHE A 1 75 ? 10.605 -3.495 -22.013 1.00 80.06 75 PHE A C 1
ATOM 637 O O . PHE A 1 75 ? 10.963 -2.721 -22.899 1.00 80.06 75 PHE A O 1
ATOM 644 N N . ASN A 1 76 ? 9.366 -3.993 -21.965 1.00 69.62 76 ASN A N 1
ATOM 645 C CA . ASN A 1 76 ? 8.343 -3.725 -22.982 1.00 69.62 76 ASN A CA 1
ATOM 646 C C . ASN A 1 76 ? 7.567 -2.427 -22.711 1.00 69.62 76 ASN A C 1
ATOM 648 O O . ASN A 1 76 ? 6.752 -2.001 -23.533 1.00 69.62 76 ASN A O 1
ATOM 652 N N . TYR A 1 77 ? 7.786 -1.793 -21.555 1.00 65.56 77 TYR A N 1
ATOM 653 C CA . TYR A 1 77 ? 7.115 -0.552 -21.196 1.00 65.56 77 TYR A CA 1
ATOM 654 C C . TYR A 1 77 ? 7.809 0.632 -21.877 1.00 65.56 77 TYR A C 1
ATOM 656 O O . TYR A 1 77 ? 8.652 1.322 -21.303 1.00 65.56 77 TYR A O 1
ATOM 664 N N . GLU A 1 78 ? 7.461 0.865 -23.142 1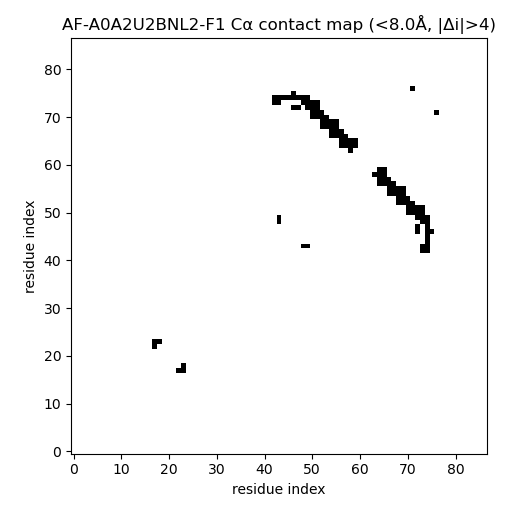.00 55.12 78 GLU A N 1
ATOM 665 C CA . GLU A 1 78 ? 7.974 1.979 -23.933 1.00 55.12 78 GLU A CA 1
ATOM 666 C C . GLU A 1 78 ? 7.710 3.340 -23.236 1.00 55.12 78 GLU A C 1
ATOM 668 O O . GLU A 1 78 ? 6.631 3.928 -23.290 1.00 55.12 78 GLU A O 1
ATOM 673 N N . HIS A 1 79 ? 8.742 3.854 -22.564 1.00 53.28 79 HIS A N 1
ATOM 674 C CA . HIS A 1 79 ? 9.120 5.271 -22.470 1.00 53.28 79 HIS A CA 1
ATOM 675 C C . HIS A 1 79 ? 8.147 6.333 -21.897 1.00 53.28 79 HIS A C 1
ATOM 677 O O . HIS A 1 79 ? 8.456 7.524 -21.978 1.00 53.28 79 HIS A O 1
ATOM 683 N N . LYS A 1 80 ? 7.042 6.010 -21.216 1.00 51.97 80 LYS A N 1
ATOM 684 C CA . LYS A 1 80 ? 6.108 7.045 -20.687 1.00 51.97 80 LYS A CA 1
ATOM 685 C C . LYS A 1 80 ? 6.438 7.671 -19.314 1.00 51.97 80 LYS A C 1
ATOM 687 O O . LYS A 1 80 ? 5.538 8.154 -18.634 1.00 51.97 80 LYS A O 1
ATOM 692 N N . GLY A 1 81 ? 7.708 7.711 -18.902 1.00 48.81 81 GLY A N 1
ATOM 693 C CA . GLY A 1 81 ? 8.114 8.244 -17.586 1.00 48.81 81 GLY A CA 1
ATOM 694 C C . GLY A 1 81 ? 9.109 9.410 -17.583 1.00 48.81 81 GLY A C 1
ATOM 695 O O . GLY A 1 81 ? 9.373 9.976 -16.526 1.00 48.81 81 GLY A O 1
ATOM 696 N N . ARG A 1 82 ? 9.671 9.810 -18.732 1.00 48.12 82 ARG A N 1
ATOM 697 C CA . ARG A 1 82 ? 10.710 10.858 -18.799 1.00 48.12 82 ARG A CA 1
ATOM 698 C C . ARG A 1 82 ? 10.125 12.278 -18.880 1.00 48.12 82 ARG A C 1
ATOM 700 O O . ARG A 1 82 ? 10.528 13.058 -19.733 1.00 48.12 82 ARG A O 1
ATOM 707 N N . LEU A 1 83 ? 9.167 12.616 -18.017 1.00 48.25 83 LEU A N 1
ATOM 708 C CA . LEU A 1 83 ? 8.648 13.990 -17.873 1.00 48.25 83 LEU A CA 1
ATOM 709 C C . LEU A 1 83 ? 8.543 14.446 -16.412 1.00 48.25 83 LEU A C 1
ATOM 711 O O . LEU A 1 83 ? 7.740 15.314 -16.095 1.00 48.25 83 LEU A O 1
ATOM 715 N N . LEU A 1 84 ? 9.357 13.890 -15.514 1.00 48.41 84 LEU A N 1
ATOM 716 C CA . LEU A 1 84 ? 9.538 14.425 -14.161 1.00 48.41 84 LEU A CA 1
ATOM 717 C C . LEU A 1 84 ? 11.020 14.366 -13.765 1.00 48.41 84 LEU A C 1
ATOM 719 O O . LEU A 1 84 ? 11.391 13.739 -12.780 1.00 48.41 84 LEU A O 1
ATOM 723 N N . ALA A 1 85 ? 11.880 15.003 -14.559 1.00 39.88 85 ALA A N 1
ATOM 724 C CA . ALA A 1 85 ? 13.162 15.485 -14.057 1.00 39.88 85 ALA A CA 1
ATOM 725 C C . ALA A 1 85 ? 12.984 16.986 -13.778 1.00 39.88 85 ALA A C 1
ATOM 727 O O . ALA A 1 85 ? 12.539 17.693 -14.687 1.00 39.88 85 ALA A O 1
ATOM 728 N N . PRO A 1 86 ? 13.243 17.482 -12.555 1.00 49.81 86 PRO A N 1
ATOM 729 C CA . PRO A 1 86 ? 13.254 18.917 -12.319 1.00 49.81 86 PRO A CA 1
ATOM 730 C C . PRO A 1 86 ? 14.396 19.535 -13.138 1.00 49.81 86 PRO A C 1
ATOM 732 O O . PRO A 1 86 ? 15.507 19.002 -13.143 1.00 49.81 86 PRO A O 1
ATOM 735 N N . LEU A 1 87 ? 14.099 20.625 -13.850 1.00 44.09 87 LEU A N 1
ATOM 736 C CA . LEU A 1 87 ? 15.111 21.643 -14.138 1.00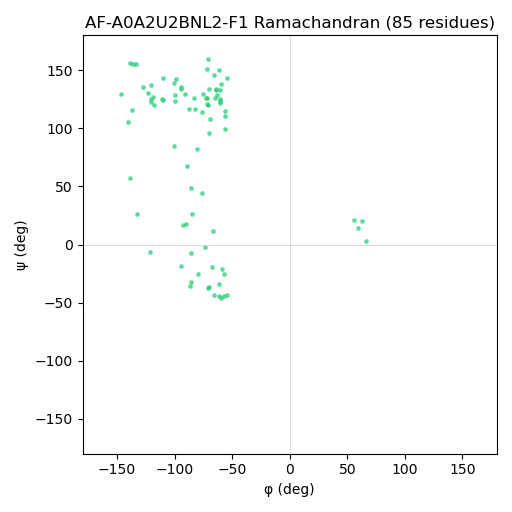 44.09 87 LEU A CA 1
ATOM 737 C C . LEU A 1 87 ? 15.586 22.253 -12.815 1.00 44.09 87 LEU A C 1
ATOM 739 O O . LEU A 1 87 ? 14.720 22.431 -11.924 1.00 44.09 87 LEU A O 1
#

Sequence (87 aa):
MRNVRSFGWNHKRLYRIYCEPELNLRIKRRIRLVYQVSEPLTIPSHINQAWSTNFMHDQLADARSIRILNVIDDFNYEHKGRLLAPL

Secondary structure (DSSP, 8-state):
-------SS-HHHHHHHHHTTT--------PPP-PPPPPPPPPPSSTTS-EEEEEEEEE-TTS-EEEEEEEEETTTS-STTTT----

Radius of gyration: 25.66 Å; Cα contacts (8 Å, |Δi|>4): 57; chains: 1; bounding box: 43×32×63 Å